Protein AF-A0A258KIP1-F1 (afdb_monomer_lite)

Radius of gyration: 22.76 Å; chains: 1; bounding box: 44×28×76 Å

Sequence (161 aa):
MKTAAYRFFLKLLIACMIALLFKVLFFRLDELFGLDLIIISIVVVFLWEGNKKIDGWLNEKYSWIAYPQKRLMAQSIAFMLFTAITLFLLMYTLHQIRFGDGRLMDRKMREVFVPAQFFALAFIAIYVGYNFFNSWKNSLLEVEKYKTQSAEAQLQNLKNQ

Secondary structure (DSSP, 8-state):
-HHHHHHHHHHHHHHHHHHHHHHHHHS-GGGSSSHHHHHHHHHHHHHHHHHHHHHHHHHHHS-TTT-HHHHHHHHHHHHHHHHHHHHHHHHHHHHHHHH----S--HHHHHHHHHHHHHHHHHHHHHHHHHHHHHHHHHHHHHHHHHHHHHHHHHHHHHH-

pLDDT: mean 88.67, std 5.58, range [54.69, 96.19]

Foldseek 3Di:
DVVVVVVVVVLLVVLLVVLLVLCVVQHDPVPSDDPLSVLSSVLSSVLVVQLVVQLVVLCVVAPCQPHVPVSVVSSLVSSLVVLLVSLLVSLQVVCCVVPVPPDSDDPSSVVSSVVVSVVSSVVVCVVVVVVSVVSVVVVVVVVVVVVVVVVVVVVVVVVVD

Structure (mmCIF, N/CA/C/O backbone):
data_AF-A0A258KIP1-F1
#
_entry.id   AF-A0A258KIP1-F1
#
loop_
_atom_site.group_PDB
_atom_site.id
_atom_site.type_symbol
_atom_site.label_atom_id
_atom_site.label_alt_id
_atom_site.label_comp_id
_atom_site.label_asym_id
_atom_site.label_entity_id
_atom_site.label_seq_id
_atom_site.pdbx_PDB_ins_code
_atom_site.Cartn_x
_atom_site.Cartn_y
_atom_site.Cartn_z
_atom_site.occupancy
_atom_site.B_iso_or_equiv
_atom_site.auth_seq_id
_atom_site.auth_comp_id
_atom_site.auth_asym_id
_atom_site.auth_atom_id
_atom_site.pdbx_PDB_model_num
ATOM 1 N N . MET A 1 1 ? 16.206 -14.392 17.478 1.00 54.69 1 MET A N 1
ATOM 2 C CA . MET A 1 1 ? 16.839 -14.141 16.156 1.00 54.69 1 MET A CA 1
ATOM 3 C C . MET A 1 1 ? 16.248 -14.988 15.025 1.00 54.69 1 MET A C 1
ATOM 5 O O . MET A 1 1 ? 15.834 -14.396 14.036 1.00 54.69 1 MET A O 1
ATOM 9 N N . LYS A 1 2 ? 16.118 -16.322 15.158 1.00 62.47 2 LYS A N 1
ATOM 10 C CA . LYS A 1 2 ? 15.551 -17.204 14.104 1.00 62.47 2 LYS A CA 1
ATOM 11 C C . LYS A 1 2 ? 14.154 -16.783 13.600 1.00 62.47 2 LYS A C 1
ATOM 13 O O . LYS A 1 2 ? 13.890 -16.823 12.406 1.00 62.47 2 LYS A O 1
ATOM 18 N N . THR A 1 3 ? 13.292 -16.284 14.486 1.00 80.81 3 THR A N 1
ATOM 19 C CA . THR A 1 3 ? 11.930 -15.818 14.162 1.00 80.81 3 THR A CA 1
ATOM 20 C C . THR A 1 3 ? 11.881 -14.526 13.345 1.00 80.81 3 THR A C 1
ATOM 22 O O . THR A 1 3 ? 10.981 -14.359 12.528 1.00 80.81 3 THR A O 1
ATOM 25 N N . ALA A 1 4 ? 12.835 -13.610 13.536 1.00 81.88 4 ALA A N 1
ATOM 26 C CA . ALA A 1 4 ? 12.882 -12.357 12.780 1.00 81.88 4 ALA A CA 1
ATOM 27 C C . ALA A 1 4 ? 13.387 -12.598 11.351 1.00 81.88 4 ALA A C 1
ATOM 29 O O . ALA A 1 4 ? 12.765 -12.137 10.396 1.00 81.88 4 ALA A O 1
ATOM 30 N N . ALA A 1 5 ? 14.451 -13.396 11.214 1.00 83.94 5 ALA A N 1
ATOM 31 C CA . ALA A 1 5 ? 14.992 -13.800 9.918 1.00 83.94 5 ALA A CA 1
ATOM 32 C C . ALA A 1 5 ? 13.955 -14.572 9.085 1.00 83.94 5 ALA A C 1
ATOM 34 O O . ALA A 1 5 ? 13.763 -14.269 7.912 1.00 83.94 5 ALA A O 1
ATOM 35 N N . TYR A 1 6 ? 13.215 -15.496 9.710 1.00 88.56 6 TYR A N 1
ATOM 36 C CA . TYR A 1 6 ? 12.133 -16.226 9.048 1.00 88.56 6 TYR A CA 1
ATOM 37 C C . TYR A 1 6 ? 11.035 -15.296 8.512 1.00 88.56 6 TYR A C 1
ATOM 39 O O . TYR A 1 6 ? 10.637 -15.406 7.356 1.00 88.56 6 TYR A O 1
ATOM 47 N N . ARG A 1 7 ? 10.576 -14.331 9.322 1.00 87.00 7 ARG A N 1
ATOM 48 C CA . ARG A 1 7 ? 9.563 -13.351 8.891 1.00 87.00 7 ARG A CA 1
ATOM 49 C C . ARG A 1 7 ? 10.060 -12.479 7.742 1.00 87.00 7 ARG A C 1
ATOM 51 O O . ARG A 1 7 ? 9.281 -12.156 6.852 1.00 87.00 7 ARG A O 1
ATOM 58 N N . PHE A 1 8 ? 11.333 -12.094 7.764 1.00 87.25 8 PHE A N 1
ATOM 59 C CA . PHE A 1 8 ? 11.939 -11.327 6.680 1.00 87.25 8 PHE A CA 1
ATOM 60 C C . PHE A 1 8 ? 12.011 -12.142 5.382 1.00 87.25 8 PHE A C 1
ATOM 62 O O . PHE A 1 8 ? 11.576 -11.665 4.338 1.00 87.25 8 PHE A O 1
ATOM 69 N N . PHE A 1 9 ? 12.463 -13.395 5.456 1.00 89.62 9 PHE A N 1
ATOM 70 C CA . PHE A 1 9 ? 12.506 -14.288 4.300 1.00 89.62 9 PHE A CA 1
ATOM 71 C C . PHE A 1 9 ? 11.110 -14.547 3.718 1.00 89.62 9 PHE A C 1
ATOM 73 O O . PHE A 1 9 ? 10.916 -14.457 2.510 1.00 89.62 9 PHE A O 1
ATOM 80 N N . LEU A 1 10 ? 10.113 -14.784 4.577 1.00 90.25 10 LEU A N 1
ATOM 81 C CA . LEU A 1 10 ? 8.726 -14.965 4.152 1.00 90.25 10 LEU A CA 1
ATOM 82 C C . LEU A 1 10 ? 8.187 -13.725 3.423 1.00 90.25 10 LEU A C 1
ATOM 84 O O . LEU A 1 10 ? 7.535 -13.862 2.393 1.00 90.25 10 LEU A O 1
ATOM 88 N N . LYS A 1 11 ? 8.489 -12.517 3.916 1.00 90.19 11 LYS A N 1
ATOM 89 C CA . LYS A 1 11 ? 8.123 -11.266 3.232 1.00 90.19 11 LYS A CA 1
ATOM 90 C C . LYS A 1 11 ? 8.748 -11.165 1.845 1.00 90.19 11 LYS A C 1
ATOM 92 O O . LYS A 1 11 ? 8.045 -10.811 0.906 1.00 90.19 11 LYS A O 1
ATOM 97 N N . LEU A 1 12 ? 10.036 -11.484 1.713 1.00 91.19 12 LEU A N 1
ATOM 98 C CA . LEU A 1 12 ? 10.714 -11.481 0.414 1.00 91.19 12 LEU A CA 1
ATOM 99 C C . LEU A 1 12 ? 10.090 -12.494 -0.549 1.00 91.19 12 LEU A C 1
ATOM 101 O O . LEU A 1 12 ? 9.869 -12.173 -1.713 1.00 91.19 12 LEU A O 1
ATOM 105 N N . LEU A 1 13 ? 9.754 -13.687 -0.059 1.00 92.69 13 LEU A N 1
ATOM 106 C CA . LEU A 1 13 ? 9.107 -14.720 -0.860 1.00 92.69 13 LEU A CA 1
ATOM 107 C C . LEU A 1 13 ? 7.717 -14.270 -1.330 1.00 92.69 13 LEU A C 1
ATOM 109 O O . LEU A 1 13 ? 7.415 -14.379 -2.515 1.00 92.69 13 LEU A O 1
ATOM 113 N N . ILE A 1 14 ? 6.898 -13.694 -0.443 1.00 91.94 14 ILE A N 1
ATOM 114 C CA . ILE A 1 14 ? 5.585 -13.136 -0.808 1.00 91.94 14 ILE A CA 1
ATOM 115 C C . ILE A 1 14 ? 5.740 -12.000 -1.822 1.00 91.94 14 ILE A C 1
ATOM 117 O O . ILE A 1 14 ? 5.017 -11.970 -2.814 1.00 91.94 14 ILE A O 1
ATOM 121 N N . ALA A 1 15 ? 6.695 -11.091 -1.614 1.00 92.12 15 ALA A N 1
ATOM 122 C CA . ALA A 1 15 ? 6.951 -9.996 -2.544 1.00 92.12 15 ALA A CA 1
ATOM 123 C C . ALA A 1 15 ? 7.358 -10.507 -3.934 1.00 92.12 15 ALA A C 1
ATOM 125 O O . ALA A 1 15 ? 6.856 -10.006 -4.937 1.00 92.12 15 ALA A O 1
ATOM 126 N N . CYS A 1 16 ? 8.192 -11.547 -3.989 1.00 92.31 16 CYS A N 1
ATOM 127 C CA . CYS A 1 16 ? 8.573 -12.212 -5.231 1.00 92.31 16 CYS A CA 1
ATOM 128 C C . CYS A 1 16 ? 7.370 -12.883 -5.916 1.00 92.31 16 CYS A C 1
ATOM 130 O O . CYS A 1 16 ? 7.188 -12.729 -7.120 1.00 92.31 16 CYS A O 1
ATOM 132 N N . MET A 1 17 ? 6.490 -13.556 -5.162 1.00 92.19 17 MET A N 1
ATOM 133 C CA . MET A 1 17 ? 5.262 -14.143 -5.719 1.00 92.19 17 MET A CA 1
ATOM 134 C C . MET A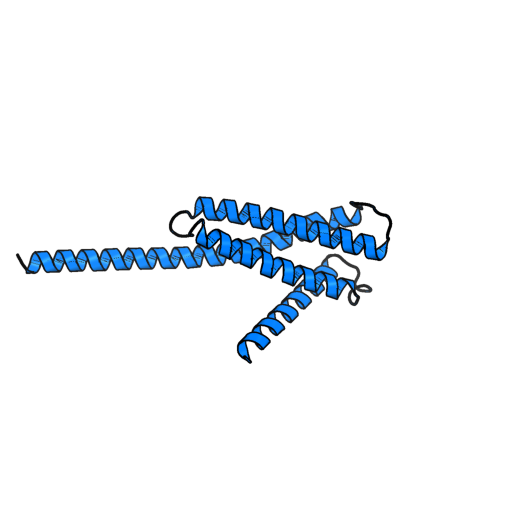 1 17 ? 4.309 -13.081 -6.281 1.00 92.19 17 MET A C 1
ATOM 136 O O . MET A 1 17 ? 3.758 -13.269 -7.362 1.00 92.19 17 MET A O 1
ATOM 140 N N . ILE A 1 18 ? 4.139 -11.951 -5.587 1.00 90.19 18 ILE A N 1
ATOM 141 C CA . ILE A 1 18 ? 3.334 -10.821 -6.077 1.00 90.19 18 ILE A CA 1
ATOM 142 C C . ILE A 1 18 ? 3.963 -10.231 -7.343 1.00 90.19 18 ILE A C 1
ATOM 144 O O . ILE A 1 18 ? 3.249 -9.951 -8.303 1.00 90.19 18 ILE A O 1
ATOM 148 N N . ALA A 1 19 ? 5.288 -10.073 -7.376 1.00 90.75 19 ALA A N 1
ATOM 149 C CA . ALA A 1 19 ? 6.001 -9.580 -8.550 1.00 90.75 19 ALA A CA 1
ATOM 150 C C . ALA A 1 19 ? 5.854 -10.528 -9.751 1.00 90.75 19 ALA A C 1
ATOM 152 O O . ALA A 1 19 ? 5.591 -10.072 -10.863 1.00 90.75 19 ALA A O 1
ATOM 153 N N . LEU A 1 20 ? 5.951 -11.843 -9.530 1.00 91.31 20 LEU A N 1
ATOM 154 C CA . LEU A 1 20 ? 5.697 -12.855 -10.556 1.00 91.31 20 LEU A CA 1
ATOM 155 C C . LEU A 1 20 ? 4.259 -12.778 -11.071 1.00 91.31 20 LEU A C 1
ATOM 157 O O . LEU A 1 20 ? 4.058 -12.714 -12.280 1.00 91.31 20 LEU A O 1
ATOM 161 N N . LEU A 1 21 ? 3.269 -12.721 -10.174 1.00 89.62 21 LEU A N 1
ATOM 162 C CA . LEU A 1 21 ? 1.861 -12.569 -10.548 1.00 89.62 21 LEU A CA 1
ATOM 163 C C . LEU A 1 21 ? 1.646 -11.305 -11.388 1.00 89.62 21 LEU A C 1
ATOM 165 O O . LEU A 1 21 ? 0.999 -11.357 -12.429 1.00 89.62 21 LEU A O 1
ATOM 169 N N . PHE A 1 22 ? 2.231 -10.181 -10.975 1.00 86.50 22 PHE A N 1
ATOM 170 C CA . PHE A 1 22 ? 2.169 -8.929 -11.720 1.00 86.50 22 PHE A CA 1
ATOM 171 C C . PHE A 1 22 ? 2.749 -9.078 -13.134 1.00 86.50 22 PHE A C 1
ATOM 173 O O . PHE A 1 22 ? 2.121 -8.666 -14.108 1.00 86.50 22 PHE A O 1
ATOM 180 N N . LYS A 1 23 ? 3.914 -9.720 -13.279 1.00 87.75 23 LYS A N 1
ATOM 181 C CA . LYS A 1 23 ? 4.509 -9.954 -14.601 1.00 87.75 23 LYS A CA 1
ATOM 182 C C . LYS A 1 23 ? 3.669 -10.896 -15.462 1.00 87.75 23 LYS A C 1
ATOM 184 O O . LYS A 1 23 ? 3.500 -10.614 -16.639 1.00 87.75 23 LYS A O 1
ATOM 189 N N . VAL A 1 24 ? 3.081 -11.944 -14.887 1.00 88.69 24 VAL A N 1
ATOM 190 C CA . VAL A 1 24 ? 2.161 -12.845 -15.604 1.00 88.69 24 VAL A CA 1
ATOM 191 C C . VAL A 1 24 ? 0.923 -12.101 -16.119 1.00 88.69 24 VAL A C 1
ATOM 193 O O . VAL A 1 24 ? 0.448 -12.398 -17.210 1.00 88.69 24 VAL A O 1
ATOM 196 N N . LEU A 1 25 ? 0.405 -11.129 -15.361 1.00 84.62 25 LEU A N 1
ATOM 197 C CA . LEU A 1 25 ? -0.798 -10.379 -15.736 1.00 84.62 25 LEU A CA 1
ATOM 198 C C . LEU A 1 25 ? -0.540 -9.269 -16.768 1.00 84.62 25 LEU A C 1
ATOM 200 O O . LEU A 1 25 ? -1.416 -8.991 -17.584 1.00 84.62 25 LEU A O 1
ATOM 204 N N . PHE A 1 26 ? 0.627 -8.615 -16.727 1.00 81.19 26 PHE A N 1
ATOM 205 C CA . PHE A 1 26 ? 0.880 -7.379 -17.487 1.00 81.19 26 PHE A CA 1
ATOM 206 C C . PHE A 1 26 ? 2.017 -7.464 -18.515 1.00 81.19 26 PHE A C 1
ATOM 208 O O . PHE A 1 26 ? 2.154 -6.571 -19.357 1.00 81.19 26 PHE A O 1
ATOM 215 N N . PHE A 1 27 ? 2.847 -8.506 -18.462 1.00 79.56 27 PHE A N 1
ATOM 216 C CA . PHE A 1 27 ? 4.001 -8.694 -19.340 1.00 79.56 27 PHE A CA 1
ATOM 217 C C . PHE A 1 27 ? 3.879 -9.997 -20.131 1.00 79.56 27 PHE A C 1
ATOM 219 O O . PHE A 1 27 ? 3.035 -10.848 -19.863 1.00 79.56 27 PHE A O 1
ATOM 226 N N . ARG A 1 28 ? 4.715 -10.131 -21.162 1.00 77.88 28 ARG A N 1
ATOM 227 C CA . ARG A 1 28 ? 4.785 -11.361 -21.950 1.00 77.88 28 ARG A CA 1
ATOM 228 C C . ARG A 1 28 ? 5.571 -12.432 -21.179 1.00 77.88 28 ARG A C 1
ATOM 230 O O . ARG A 1 28 ? 6.473 -12.105 -20.408 1.00 77.88 28 ARG A O 1
ATOM 237 N N . LEU A 1 29 ? 5.211 -13.704 -21.375 1.00 75.62 29 LEU A N 1
ATOM 238 C CA . LEU A 1 29 ? 5.749 -14.840 -20.607 1.00 75.62 29 LEU A CA 1
ATOM 239 C C . LEU A 1 29 ? 7.254 -15.086 -20.834 1.00 75.62 29 LEU A C 1
ATOM 241 O O . LEU A 1 29 ? 7.938 -15.621 -19.967 1.00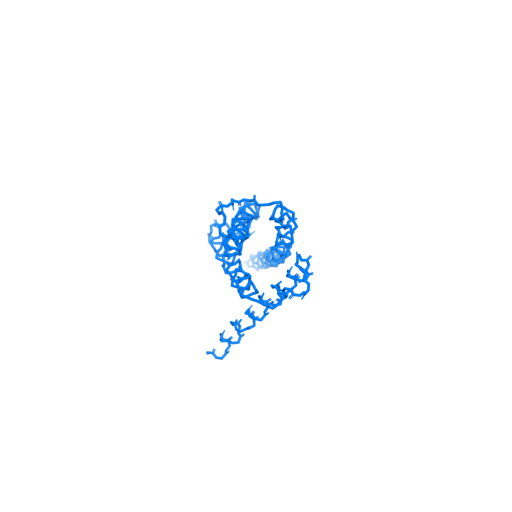 75.62 29 LEU A O 1
ATOM 245 N N . ASP A 1 30 ? 7.777 -14.676 -21.983 1.00 75.31 30 ASP A N 1
ATOM 246 C CA . ASP A 1 30 ? 9.198 -14.716 -22.334 1.00 75.31 30 ASP A CA 1
ATOM 247 C C . ASP A 1 30 ? 10.046 -13.728 -21.516 1.00 75.31 30 ASP A C 1
ATOM 249 O O . ASP A 1 30 ? 11.231 -13.966 -21.299 1.00 75.31 30 ASP A O 1
ATOM 253 N N . GLU A 1 31 ? 9.442 -12.663 -20.982 1.00 76.19 31 GLU A N 1
ATOM 254 C CA . GLU A 1 31 ? 10.126 -11.662 -20.158 1.00 76.19 31 GLU A CA 1
ATOM 255 C C . GLU A 1 31 ? 9.989 -11.927 -18.646 1.00 76.19 31 GLU A C 1
ATOM 257 O O . GLU A 1 31 ? 10.303 -11.045 -17.855 1.00 76.19 31 GLU A O 1
ATOM 262 N N . LEU A 1 32 ? 9.518 -13.098 -18.188 1.00 75.81 32 LEU A N 1
ATOM 263 C CA . LEU A 1 32 ? 9.216 -13.340 -16.760 1.00 75.81 32 LEU A CA 1
ATOM 264 C C . LEU A 1 32 ? 10.434 -13.235 -15.833 1.00 75.81 32 LEU A C 1
ATOM 266 O O . LEU A 1 32 ? 10.329 -12.668 -14.740 1.00 75.81 32 LEU A O 1
ATOM 270 N N . PHE A 1 33 ? 11.591 -13.730 -16.268 1.00 77.94 33 PHE A N 1
ATOM 271 C CA . PHE A 1 33 ? 12.812 -13.766 -15.465 1.00 77.94 33 PHE A CA 1
ATOM 272 C C . PHE A 1 33 ? 13.80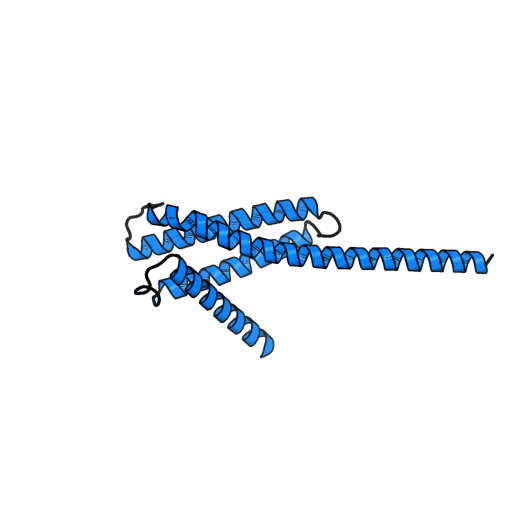4 -12.712 -15.965 1.00 77.94 33 PHE A C 1
ATOM 274 O O . PHE A 1 33 ? 14.303 -12.794 -17.082 1.00 77.94 33 PHE A O 1
ATOM 281 N N . GLY A 1 34 ? 14.078 -11.704 -15.134 1.00 84.12 34 GLY A N 1
ATOM 282 C CA . GLY A 1 34 ? 14.939 -10.575 -15.482 1.00 84.12 34 GLY A CA 1
ATOM 283 C C . GLY A 1 34 ? 15.178 -9.637 -14.298 1.00 84.12 34 GLY A C 1
ATOM 284 O O . GLY A 1 34 ? 14.614 -9.822 -13.216 1.00 84.12 34 GLY A O 1
ATOM 285 N N . LEU A 1 35 ? 16.020 -8.617 -14.497 1.00 85.38 35 LEU A N 1
ATOM 286 C CA . LEU A 1 35 ? 16.318 -7.600 -13.475 1.00 85.38 35 LEU A CA 1
ATOM 287 C C . LEU A 1 35 ? 15.063 -6.847 -13.014 1.00 85.38 35 LEU A C 1
ATOM 289 O O . LEU A 1 35 ? 14.951 -6.454 -11.856 1.00 85.38 35 LEU A O 1
ATOM 293 N N . ASP A 1 36 ? 14.091 -6.696 -13.903 1.00 86.06 36 ASP A N 1
ATOM 294 C CA . ASP A 1 36 ? 12.788 -6.113 -13.618 1.00 86.06 36 ASP A CA 1
ATOM 295 C C . ASP A 1 36 ? 11.995 -6.903 -12.564 1.00 86.06 36 ASP A C 1
ATOM 297 O O . ASP A 1 36 ? 11.335 -6.285 -11.735 1.00 86.06 36 ASP A O 1
ATOM 301 N N . LEU A 1 37 ? 12.113 -8.237 -12.498 1.00 89.94 37 LEU A N 1
ATOM 302 C CA . LEU A 1 37 ? 11.486 -9.034 -11.433 1.00 89.94 37 LEU A CA 1
ATOM 303 C C . LEU A 1 37 ? 12.040 -8.660 -10.051 1.00 89.94 37 LEU A C 1
ATOM 305 O O . LEU A 1 37 ? 11.281 -8.520 -9.088 1.00 89.94 37 LEU A O 1
ATOM 309 N N . ILE A 1 38 ? 13.359 -8.471 -9.958 1.00 90.19 38 ILE A N 1
ATOM 310 C CA . ILE A 1 38 ? 14.034 -8.066 -8.720 1.00 90.19 38 ILE A CA 1
ATOM 311 C C . ILE A 1 38 ? 13.589 -6.652 -8.335 1.00 90.19 38 ILE A C 1
ATOM 313 O O . ILE A 1 38 ? 13.204 -6.422 -7.189 1.00 90.19 38 ILE A O 1
ATOM 317 N N . ILE A 1 39 ? 13.570 -5.724 -9.296 1.00 89.88 39 ILE A N 1
ATOM 318 C CA . ILE A 1 39 ? 13.147 -4.334 -9.076 1.00 89.88 39 ILE A CA 1
ATOM 319 C C . ILE A 1 39 ? 11.689 -4.277 -8.597 1.00 89.88 39 ILE A C 1
ATOM 321 O O . ILE A 1 39 ? 11.401 -3.625 -7.594 1.00 89.88 39 ILE A O 1
ATOM 325 N N . ILE A 1 40 ? 10.774 -4.995 -9.257 1.00 91.19 40 ILE A N 1
ATOM 326 C CA . ILE A 1 40 ? 9.361 -5.054 -8.857 1.00 91.19 40 ILE A CA 1
ATOM 327 C C . ILE A 1 40 ? 9.238 -5.646 -7.448 1.00 91.19 40 ILE A C 1
ATOM 329 O O . ILE A 1 40 ? 8.526 -5.086 -6.619 1.00 91.19 40 ILE A O 1
ATOM 333 N N . SER A 1 41 ? 9.969 -6.720 -7.134 1.00 92.25 41 SER A N 1
ATOM 334 C CA . SER A 1 41 ? 9.957 -7.332 -5.796 1.00 92.25 41 SER A CA 1
ATOM 335 C C . SER A 1 41 ? 10.416 -6.353 -4.710 1.00 92.25 41 SER A C 1
ATOM 337 O O . SER A 1 41 ? 9.779 -6.251 -3.661 1.00 92.25 41 SER A O 1
ATOM 339 N N . ILE A 1 42 ? 11.483 -5.587 -4.966 1.00 91.94 42 ILE A N 1
ATOM 340 C CA . ILE A 1 42 ? 11.964 -4.536 -4.055 1.00 91.94 42 ILE A CA 1
ATOM 341 C C . ILE A 1 42 ? 10.884 -3.470 -3.855 1.00 91.94 42 ILE A C 1
ATOM 343 O O . ILE A 1 42 ? 10.616 -3.075 -2.719 1.00 91.94 42 ILE A O 1
ATOM 347 N N . VAL A 1 43 ? 10.221 -3.034 -4.929 1.00 91.81 43 VAL A N 1
ATOM 348 C CA . VAL A 1 43 ? 9.146 -2.040 -4.828 1.00 91.81 43 VAL A CA 1
ATOM 349 C C . VAL A 1 43 ? 7.926 -2.580 -4.085 1.00 91.81 43 VAL A C 1
ATOM 351 O O . VAL A 1 43 ? 7.331 -1.842 -3.306 1.00 91.81 43 VAL A O 1
ATOM 354 N N . VAL A 1 44 ? 7.578 -3.860 -4.226 1.00 91.81 44 VAL A N 1
ATOM 355 C CA . VAL A 1 44 ? 6.507 -4.483 -3.430 1.00 91.81 44 VAL A CA 1
ATOM 356 C C . VAL A 1 44 ? 6.847 -4.456 -1.936 1.00 91.81 44 VAL A C 1
ATOM 358 O O . VAL A 1 44 ? 5.996 -4.101 -1.119 1.00 91.81 44 VAL A O 1
ATOM 361 N N . VAL A 1 45 ? 8.093 -4.763 -1.561 1.00 92.81 45 VAL A N 1
ATOM 362 C CA . VAL A 1 45 ? 8.548 -4.638 -0.163 1.00 92.81 45 VAL A CA 1
ATOM 363 C C . VAL A 1 45 ? 8.485 -3.183 0.303 1.00 92.81 45 VAL A C 1
ATOM 365 O O . VAL A 1 45 ? 8.018 -2.913 1.408 1.00 92.81 45 VAL A O 1
ATOM 368 N N . PHE A 1 46 ? 8.907 -2.239 -0.539 1.00 94.00 46 PHE A N 1
ATOM 369 C CA . PHE A 1 46 ? 8.854 -0.812 -0.230 1.00 94.00 46 PHE A CA 1
ATOM 370 C C . PHE A 1 46 ? 7.416 -0.318 -0.019 1.00 94.00 46 PHE A C 1
ATOM 372 O O . PHE A 1 46 ? 7.140 0.371 0.963 1.00 94.00 46 PHE A O 1
ATOM 379 N N . LEU A 1 47 ? 6.481 -0.729 -0.883 1.00 92.12 47 LEU A N 1
ATOM 380 C CA . LEU A 1 47 ? 5.051 -0.461 -0.732 1.00 92.12 47 LEU A CA 1
ATOM 381 C C . LEU A 1 47 ? 4.515 -1.030 0.581 1.00 92.12 47 LEU A C 1
ATOM 383 O O . LEU A 1 47 ? 3.763 -0.355 1.283 1.00 92.12 47 LEU A O 1
ATOM 387 N N . TRP A 1 48 ? 4.909 -2.253 0.935 1.00 91.50 48 TRP A N 1
ATOM 388 C CA . TRP A 1 48 ? 4.498 -2.872 2.191 1.00 91.50 48 TRP A CA 1
ATOM 389 C C . TRP A 1 48 ? 4.989 -2.061 3.393 1.00 91.50 48 TRP A C 1
ATOM 391 O O . TRP A 1 48 ? 4.183 -1.636 4.224 1.00 91.50 48 TRP A O 1
ATOM 401 N N . GLU A 1 49 ? 6.297 -1.830 3.506 1.00 93.31 49 GLU A N 1
ATOM 402 C CA . GLU A 1 49 ? 6.874 -1.132 4.660 1.00 93.31 49 GLU A CA 1
ATOM 403 C C . GLU A 1 49 ? 6.398 0.324 4.742 1.00 93.31 49 GLU A C 1
ATOM 405 O O . GLU A 1 49 ? 6.100 0.815 5.832 1.00 93.31 49 GLU A O 1
ATOM 410 N N . GLY A 1 50 ? 6.243 0.998 3.600 1.00 93.88 50 GLY A N 1
ATOM 411 C CA . GLY A 1 50 ? 5.700 2.350 3.537 1.00 93.88 50 GLY A CA 1
ATOM 412 C C . GLY A 1 50 ? 4.252 2.423 4.019 1.00 93.88 50 GLY A C 1
ATOM 413 O O . GLY A 1 50 ? 3.948 3.223 4.905 1.00 93.88 50 GLY A O 1
ATOM 414 N N . ASN A 1 51 ? 3.376 1.533 3.540 1.00 92.81 51 ASN A N 1
ATOM 415 C CA . ASN A 1 51 ? 1.991 1.467 4.018 1.00 92.81 51 ASN A CA 1
ATOM 416 C C . ASN A 1 51 ? 1.918 1.107 5.509 1.00 92.81 51 ASN A C 1
ATOM 418 O O . ASN A 1 51 ? 1.129 1.691 6.248 1.00 92.81 51 ASN A O 1
ATOM 422 N N . LYS A 1 52 ? 2.786 0.213 5.995 1.00 91.62 52 LYS A N 1
ATOM 423 C CA . LYS A 1 52 ? 2.876 -0.105 7.427 1.00 91.62 52 LYS A CA 1
ATOM 424 C C . LYS A 1 52 ? 3.308 1.108 8.260 1.00 91.62 52 LYS A C 1
ATOM 426 O O . LYS A 1 52 ? 2.769 1.331 9.341 1.00 91.62 52 LYS A O 1
ATOM 431 N N . LYS A 1 53 ? 4.266 1.900 7.772 1.00 94.56 53 LYS A N 1
ATOM 432 C CA . LYS A 1 53 ? 4.725 3.123 8.446 1.00 94.56 53 LYS A CA 1
ATOM 433 C C . LYS A 1 53 ? 3.633 4.193 8.480 1.00 94.56 53 LYS A C 1
ATOM 435 O O . LYS A 1 53 ? 3.443 4.818 9.519 1.00 94.56 53 LYS A O 1
ATOM 440 N N . ILE A 1 54 ? 2.895 4.368 7.382 1.00 94.12 54 ILE A N 1
ATOM 441 C CA . ILE A 1 54 ? 1.731 5.264 7.318 1.00 94.12 54 ILE A CA 1
ATOM 442 C C . ILE A 1 54 ? 0.656 4.817 8.317 1.00 94.12 54 ILE A C 1
ATOM 444 O O . ILE A 1 54 ? 0.130 5.646 9.055 1.00 94.12 54 ILE A O 1
ATOM 448 N N . ASP A 1 55 ? 0.357 3.517 8.385 1.00 91.62 55 ASP A N 1
ATOM 449 C CA . ASP A 1 55 ? -0.622 2.960 9.324 1.00 91.62 55 ASP A CA 1
ATOM 450 C C . ASP A 1 55 ? -0.218 3.184 10.792 1.00 91.62 55 ASP A C 1
ATOM 452 O O . ASP A 1 55 ? -1.043 3.601 11.609 1.00 91.62 55 ASP A O 1
ATOM 456 N N . GLY A 1 56 ? 1.063 2.977 11.118 1.00 91.75 56 GLY A N 1
ATOM 457 C CA . GLY A 1 56 ? 1.615 3.261 12.444 1.00 91.75 56 GLY A CA 1
ATOM 458 C C . GLY A 1 56 ? 1.523 4.743 12.814 1.00 91.75 56 GLY A C 1
ATOM 459 O O . GLY A 1 56 ? 0.972 5.080 13.858 1.00 91.75 56 GLY A O 1
ATOM 460 N N . TRP A 1 57 ? 1.970 5.633 11.923 1.00 94.31 57 TRP A N 1
ATOM 461 C CA . TRP A 1 57 ? 1.899 7.084 12.133 1.00 94.31 57 TRP A CA 1
ATOM 462 C C . TRP A 1 57 ? 0.459 7.577 12.321 1.00 94.31 57 TRP A C 1
ATOM 464 O O . TRP A 1 57 ? 0.168 8.387 13.204 1.00 94.31 57 TRP A O 1
ATOM 474 N N . LEU A 1 58 ? -0.476 7.061 11.521 1.00 92.06 58 LEU A N 1
ATOM 475 C CA . LEU A 1 58 ? -1.882 7.391 11.691 1.00 92.06 58 LEU A CA 1
ATOM 476 C C . LEU A 1 58 ? -2.441 6.831 13.002 1.00 92.06 58 LEU A C 1
ATOM 478 O O . LEU A 1 58 ? -3.369 7.436 13.523 1.00 92.06 58 LEU A O 1
ATOM 482 N N . ASN A 1 59 ? -1.941 5.705 13.537 1.00 89.12 59 ASN A N 1
ATOM 483 C CA . ASN A 1 59 ? -2.468 5.117 14.784 1.00 89.12 59 ASN A CA 1
ATOM 484 C C . ASN A 1 59 ? -2.182 6.012 15.980 1.00 89.12 59 ASN A C 1
ATOM 486 O O . ASN A 1 59 ? -3.034 6.139 16.856 1.00 89.12 59 ASN A O 1
ATOM 490 N N . GLU A 1 60 ? -1.031 6.673 15.972 1.00 89.31 60 GLU A N 1
ATOM 491 C CA . GLU A 1 60 ? -0.665 7.658 16.986 1.00 89.31 60 GLU A CA 1
ATOM 492 C C . GLU A 1 60 ? -1.527 8.926 16.881 1.00 89.31 60 GLU A C 1
ATOM 494 O O . GLU A 1 60 ? -1.913 9.499 17.897 1.00 89.31 60 GLU A O 1
ATOM 499 N N . LYS A 1 61 ? -1.877 9.356 15.659 1.00 91.56 61 LYS A N 1
ATOM 500 C CA . LYS A 1 61 ? -2.609 10.613 15.422 1.00 91.56 61 LYS A CA 1
ATOM 501 C C . LYS A 1 61 ? -4.137 10.476 15.454 1.00 91.56 61 LYS A C 1
ATOM 503 O O . LYS A 1 61 ? -4.835 11.364 15.937 1.00 91.56 61 LYS A O 1
ATOM 508 N N . TYR A 1 62 ? -4.660 9.382 14.913 1.00 89.56 62 TYR A N 1
ATOM 509 C CA . TYR A 1 62 ? -6.081 9.076 14.763 1.00 89.56 62 TYR A CA 1
ATOM 510 C C . TYR A 1 62 ? -6.328 7.602 15.109 1.00 89.56 62 TYR A C 1
ATOM 512 O O . TYR A 1 62 ? -6.261 6.715 14.249 1.00 89.56 62 TYR A O 1
ATOM 520 N N . SER A 1 63 ? -6.640 7.350 16.382 1.00 85.69 63 SER A N 1
ATOM 521 C CA . SER A 1 63 ? -7.061 6.027 16.852 1.00 85.69 63 SER A CA 1
ATOM 522 C C . SER A 1 63 ? -8.346 5.578 16.153 1.00 85.69 63 SER A C 1
ATOM 524 O O . SER A 1 63 ? -9.276 6.369 15.965 1.00 85.69 63 SER A O 1
ATOM 526 N N . TRP A 1 64 ? -8.412 4.286 15.830 1.00 84.12 64 TRP A N 1
ATOM 527 C CA . TRP A 1 64 ? -9.600 3.637 15.275 1.00 84.12 64 TRP A CA 1
ATOM 528 C C . TRP A 1 64 ? -10.834 3.751 16.176 1.00 84.12 64 TRP A C 1
ATOM 530 O O . TRP A 1 64 ? -11.946 3.751 15.662 1.00 84.12 64 TRP A O 1
ATOM 540 N N . ILE A 1 65 ? -10.647 3.879 17.493 1.00 82.44 65 ILE A N 1
ATOM 541 C CA . ILE A 1 65 ? -11.747 3.948 18.466 1.00 82.44 65 ILE A CA 1
ATOM 542 C C . ILE A 1 65 ? -12.287 5.376 18.564 1.00 82.44 65 ILE A C 1
ATOM 544 O O . ILE A 1 65 ? -13.487 5.607 18.462 1.00 82.44 65 ILE A O 1
ATOM 548 N N . ALA A 1 66 ? -11.388 6.348 18.732 1.00 85.75 66 ALA A N 1
ATOM 549 C CA . ALA A 1 66 ? -11.772 7.737 18.966 1.00 85.75 66 ALA A CA 1
ATOM 550 C C . ALA A 1 66 ? -12.198 8.4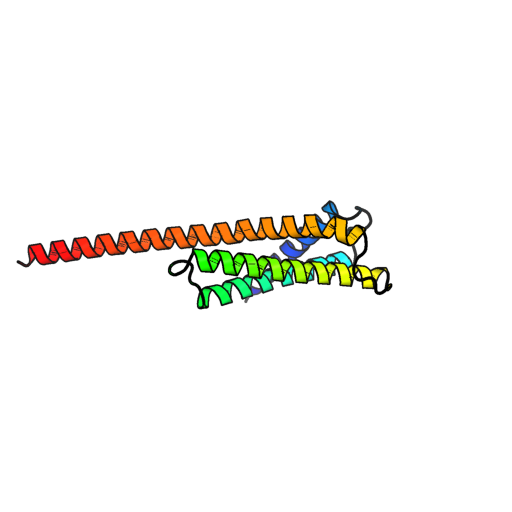65 17.680 1.00 85.75 66 ALA A C 1
ATOM 552 O O . ALA A 1 66 ? -13.101 9.297 17.709 1.00 85.75 66 ALA A O 1
ATOM 553 N N . TYR A 1 67 ? -11.551 8.170 16.546 1.00 88.38 67 TYR A N 1
ATOM 554 C CA . TYR A 1 67 ? -11.742 8.912 15.296 1.00 88.38 67 TYR A CA 1
ATOM 555 C C . TYR A 1 67 ? -11.835 8.002 14.054 1.00 88.38 67 TYR A C 1
ATOM 557 O O . TYR A 1 67 ? -11.124 8.250 13.076 1.00 88.38 67 TYR A O 1
ATOM 565 N N . PRO A 1 68 ? -12.720 6.983 14.027 1.00 86.00 68 PRO A N 1
ATOM 566 C CA . PRO A 1 68 ? -12.763 5.969 12.964 1.00 86.00 68 PRO A CA 1
ATOM 567 C C . PRO A 1 68 ? -12.939 6.553 11.556 1.00 86.00 68 PRO A C 1
ATOM 569 O O . PRO A 1 68 ? -12.237 6.158 10.629 1.00 86.00 68 PRO A O 1
ATOM 572 N N . GLN A 1 69 ? -13.833 7.533 11.385 1.00 87.38 69 GLN A N 1
ATOM 573 C CA . GLN A 1 69 ? -14.093 8.151 10.078 1.00 87.38 69 GLN A CA 1
ATOM 574 C C . GLN A 1 69 ? -12.894 8.965 9.575 1.00 87.38 69 GLN A C 1
ATOM 576 O O . GLN A 1 69 ? -12.433 8.765 8.451 1.00 87.38 69 GLN A O 1
ATOM 581 N N . LYS A 1 70 ? -12.348 9.852 10.424 1.00 89.88 70 LYS A N 1
ATOM 582 C CA . LYS A 1 70 ? -11.161 10.657 10.086 1.00 89.88 70 LYS A CA 1
ATOM 583 C C . LYS A 1 70 ? -9.964 9.758 9.795 1.00 89.88 70 LYS A C 1
ATOM 585 O O . LYS A 1 70 ? -9.220 10.022 8.854 1.00 89.88 70 LYS A O 1
ATOM 590 N N . ARG A 1 71 ? -9.816 8.679 10.569 1.00 89.94 71 ARG A N 1
ATOM 591 C CA . ARG A 1 71 ? -8.794 7.662 10.352 1.00 89.94 71 ARG A CA 1
ATOM 592 C C . ARG A 1 71 ? -8.945 7.011 8.979 1.00 89.94 71 ARG A C 1
ATOM 594 O O . ARG A 1 71 ? -7.991 7.019 8.207 1.00 89.94 71 ARG A O 1
ATOM 601 N N . LEU A 1 72 ? -10.133 6.510 8.647 1.00 89.44 72 LEU A N 1
ATOM 602 C CA . LEU A 1 72 ? -10.375 5.832 7.376 1.00 89.44 72 LEU A CA 1
ATOM 603 C C . LEU A 1 72 ? -10.116 6.748 6.170 1.00 89.44 72 LEU A C 1
ATOM 605 O O . LEU A 1 72 ? -9.447 6.331 5.224 1.00 89.44 72 LEU A O 1
ATOM 609 N N . MET A 1 73 ? -10.580 8.001 6.212 1.00 91.38 73 MET A N 1
ATOM 610 C CA . MET A 1 73 ? -10.333 8.972 5.138 1.00 91.38 73 MET A CA 1
ATOM 611 C C . MET A 1 73 ? -8.842 9.300 5.001 1.00 91.38 73 MET A C 1
ATOM 613 O O . MET A 1 73 ? -8.296 9.214 3.902 1.00 91.38 73 MET A O 1
ATOM 617 N N . ALA A 1 74 ? -8.164 9.622 6.109 1.00 93.31 74 ALA A N 1
ATOM 618 C CA . ALA A 1 74 ? -6.739 9.951 6.090 1.00 93.31 74 ALA A CA 1
ATOM 619 C C . ALA A 1 74 ? -5.888 8.774 5.590 1.00 93.31 74 ALA A C 1
ATOM 621 O O . ALA A 1 74 ? -4.982 8.970 4.782 1.00 93.31 74 ALA A O 1
ATOM 622 N N . GLN A 1 75 ? -6.211 7.552 6.021 1.00 92.56 75 GLN A N 1
ATOM 623 C CA . GLN A 1 75 ? -5.523 6.340 5.585 1.00 92.56 75 GLN A CA 1
ATOM 624 C C . GLN A 1 75 ? -5.749 6.053 4.105 1.00 92.56 75 GLN A C 1
ATOM 626 O O . GLN A 1 75 ? -4.787 5.765 3.400 1.00 92.56 75 GLN A O 1
ATOM 631 N N . SER A 1 76 ? -6.984 6.189 3.620 1.00 91.31 76 SER A N 1
ATOM 632 C CA . SER A 1 76 ? -7.311 5.967 2.207 1.00 91.31 76 SER A CA 1
ATOM 633 C C . SER A 1 76 ? -6.557 6.941 1.300 1.00 91.31 76 SER A C 1
ATOM 635 O O . SER A 1 76 ? -5.942 6.518 0.326 1.00 91.31 76 SER A O 1
ATOM 637 N N . ILE A 1 77 ? -6.536 8.233 1.652 1.00 93.88 77 ILE A N 1
ATOM 638 C CA . ILE A 1 77 ? -5.811 9.263 0.892 1.00 93.88 77 ILE A CA 1
ATOM 639 C C . ILE A 1 77 ? -4.302 8.999 0.929 1.00 93.88 77 ILE A C 1
ATOM 641 O O . ILE A 1 77 ? -3.653 9.002 -0.116 1.00 93.88 77 ILE A O 1
ATOM 645 N N . ALA A 1 78 ? -3.739 8.737 2.112 1.00 94.88 78 ALA A N 1
ATOM 646 C CA . ALA A 1 78 ? -2.307 8.501 2.258 1.00 94.88 78 ALA A CA 1
ATOM 647 C C . ALA A 1 78 ? -1.853 7.255 1.484 1.00 94.88 78 ALA A C 1
ATOM 649 O O . ALA A 1 78 ? -0.868 7.319 0.752 1.00 94.88 78 ALA A O 1
ATOM 650 N N . PHE A 1 79 ? -2.593 6.149 1.589 1.00 93.81 79 PHE A N 1
ATOM 651 C CA . PHE A 1 79 ? -2.316 4.918 0.851 1.00 93.81 79 PHE A CA 1
ATOM 652 C C . PHE A 1 79 ? -2.468 5.107 -0.659 1.00 93.81 79 PHE A C 1
ATOM 654 O O . PHE A 1 79 ? -1.616 4.640 -1.415 1.00 93.81 79 PHE A O 1
ATOM 661 N N . MET A 1 80 ? -3.500 5.830 -1.107 1.00 93.69 80 MET A N 1
ATOM 662 C CA . MET A 1 80 ? -3.710 6.126 -2.523 1.00 93.69 80 MET A CA 1
ATOM 663 C C . MET A 1 80 ? -2.555 6.929 -3.114 1.00 93.69 80 MET A C 1
ATOM 665 O O . MET A 1 80 ? -1.990 6.511 -4.124 1.00 93.69 80 MET A O 1
ATOM 669 N N . LEU A 1 81 ? -2.182 8.041 -2.475 1.00 96.19 81 LEU A N 1
ATOM 670 C CA . LEU A 1 81 ? -1.095 8.902 -2.937 1.00 96.19 81 LEU A CA 1
ATOM 671 C C . LEU A 1 81 ? 0.248 8.176 -2.895 1.00 96.19 81 LEU A C 1
ATOM 673 O O . LEU A 1 81 ? 0.976 8.176 -3.885 1.00 96.19 81 LEU A O 1
ATOM 677 N N . PHE A 1 82 ? 0.560 7.514 -1.780 1.00 96.06 82 PHE A N 1
ATOM 678 C CA . PHE A 1 82 ? 1.815 6.786 -1.627 1.00 96.06 82 PHE A CA 1
ATOM 679 C C . PHE A 1 82 ? 1.962 5.675 -2.671 1.00 96.06 82 PHE A C 1
ATOM 681 O O . PHE A 1 82 ? 3.007 5.567 -3.316 1.00 96.06 82 PHE A O 1
ATOM 688 N N . THR A 1 83 ? 0.904 4.889 -2.888 1.00 94.25 83 THR A N 1
ATOM 689 C CA . THR A 1 83 ? 0.917 3.799 -3.871 1.00 94.25 83 THR A CA 1
ATOM 690 C C . THR A 1 83 ? 1.001 4.341 -5.295 1.00 94.25 83 THR A C 1
ATOM 692 O O . THR A 1 83 ? 1.834 3.868 -6.063 1.00 94.25 83 THR A O 1
ATOM 695 N N . ALA A 1 84 ? 0.231 5.385 -5.629 1.00 94.69 84 ALA A N 1
ATOM 696 C CA . ALA A 1 84 ? 0.254 5.996 -6.958 1.00 94.69 84 ALA A CA 1
ATOM 697 C C . ALA A 1 84 ?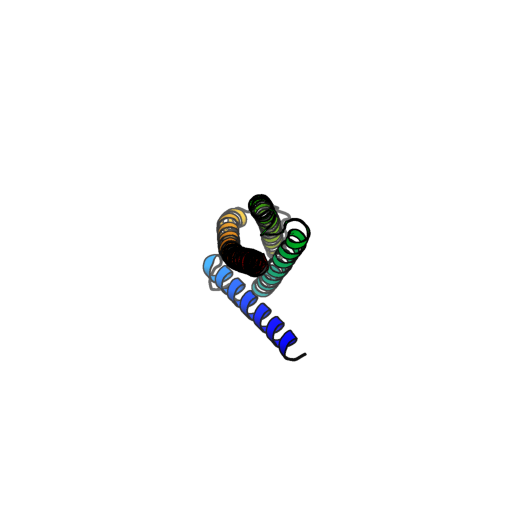 1.640 6.555 -7.308 1.00 94.69 84 ALA A C 1
ATOM 699 O O . ALA A 1 84 ? 2.162 6.274 -8.385 1.00 94.69 84 ALA A O 1
ATOM 700 N N . ILE A 1 85 ? 2.256 7.303 -6.385 1.00 95.75 85 ILE A N 1
ATOM 701 C CA . ILE A 1 85 ? 3.599 7.871 -6.568 1.00 95.75 85 ILE A CA 1
ATOM 702 C C . ILE A 1 85 ? 4.627 6.749 -6.721 1.00 95.75 85 ILE A C 1
ATOM 704 O O . ILE A 1 85 ? 5.438 6.775 -7.642 1.00 95.75 85 ILE A O 1
ATOM 708 N N . THR A 1 86 ? 4.576 5.739 -5.854 1.00 94.56 86 THR A N 1
ATOM 709 C CA . THR A 1 86 ? 5.539 4.632 -5.878 1.00 94.56 86 THR A CA 1
ATOM 710 C C . THR A 1 86 ? 5.430 3.808 -7.163 1.00 94.56 86 THR A C 1
ATOM 712 O O . THR A 1 86 ? 6.451 3.503 -7.777 1.00 94.56 86 THR A O 1
ATOM 715 N N . LEU A 1 87 ? 4.212 3.480 -7.609 1.00 92.31 87 LEU A N 1
ATOM 716 C CA . LEU A 1 87 ? 4.001 2.767 -8.870 1.00 92.31 87 LEU A CA 1
ATOM 717 C C . LEU A 1 87 ? 4.422 3.610 -10.074 1.00 92.31 87 LEU A C 1
ATOM 719 O O . LEU A 1 87 ? 5.066 3.085 -10.979 1.00 92.31 87 LEU A O 1
ATOM 723 N N . PHE A 1 88 ? 4.123 4.911 -10.074 1.00 93.12 88 PHE A N 1
ATOM 724 C CA . PHE A 1 88 ? 4.568 5.809 -11.138 1.00 93.12 88 PHE A CA 1
ATOM 725 C C . PHE A 1 88 ? 6.099 5.831 -11.239 1.00 93.12 88 PHE A C 1
ATOM 727 O O . PHE A 1 88 ? 6.646 5.627 -12.322 1.00 93.12 88 PHE A O 1
ATOM 734 N N . LEU A 1 89 ? 6.796 5.991 -10.107 1.00 92.88 89 LEU A N 1
ATOM 735 C CA . LEU A 1 89 ? 8.259 5.974 -10.049 1.00 92.88 89 LEU A CA 1
ATOM 736 C C . LEU A 1 89 ? 8.845 4.628 -10.489 1.00 92.88 89 LEU A C 1
ATOM 738 O O . LEU A 1 89 ? 9.839 4.616 -11.215 1.00 92.88 89 LEU A O 1
ATOM 742 N N . LEU A 1 90 ? 8.232 3.503 -10.104 1.00 91.19 90 LEU A N 1
ATOM 743 C CA . LEU A 1 90 ? 8.637 2.174 -10.567 1.00 91.19 90 LEU A CA 1
ATOM 744 C C . LEU A 1 90 ? 8.544 2.073 -12.091 1.00 91.19 90 LEU A C 1
ATOM 746 O O . LEU A 1 90 ? 9.518 1.698 -12.740 1.00 91.19 90 LEU A O 1
ATOM 750 N N . MET A 1 91 ? 7.387 2.409 -12.663 1.00 89.88 91 MET A N 1
ATOM 751 C CA . MET A 1 91 ? 7.164 2.298 -14.106 1.00 89.88 91 MET A CA 1
ATOM 752 C C . MET A 1 91 ? 8.086 3.233 -14.885 1.00 89.88 91 MET A C 1
ATOM 754 O O . MET A 1 91 ? 8.668 2.813 -15.882 1.00 89.88 91 MET A O 1
ATOM 758 N N . TYR A 1 92 ? 8.266 4.465 -14.404 1.00 91.31 92 TYR A N 1
ATOM 759 C CA . TYR A 1 92 ? 9.210 5.417 -14.979 1.00 91.31 92 TYR A CA 1
ATOM 760 C C . TYR A 1 92 ? 10.642 4.871 -14.947 1.00 91.31 92 TYR A C 1
ATOM 762 O O . TYR A 1 92 ? 11.320 4.857 -15.970 1.00 91.31 92 TYR A O 1
ATOM 770 N N . THR A 1 93 ? 11.087 4.346 -13.804 1.00 89.25 93 THR A N 1
ATOM 771 C CA . THR A 1 93 ? 12.440 3.788 -13.654 1.00 89.25 93 THR A CA 1
ATOM 772 C C . THR A 1 93 ? 12.660 2.596 -14.583 1.00 89.25 93 THR A C 1
ATOM 774 O O . THR A 1 93 ? 13.673 2.538 -15.275 1.00 89.25 93 THR A O 1
ATOM 777 N N . LEU A 1 94 ? 11.704 1.664 -14.656 1.00 87.75 94 LEU A N 1
ATOM 778 C CA . LEU A 1 94 ? 11.784 0.518 -15.567 1.00 87.75 94 LEU A CA 1
ATOM 779 C C . LEU A 1 94 ? 11.819 0.952 -17.039 1.00 87.75 94 LEU A C 1
ATOM 781 O O . LEU A 1 94 ? 12.584 0.388 -17.821 1.00 87.75 94 LEU A O 1
ATOM 785 N N . HIS A 1 95 ? 11.025 1.960 -17.412 1.00 88.94 95 HIS A N 1
ATOM 786 C CA . HIS A 1 95 ? 11.030 2.519 -18.764 1.00 88.94 95 HIS A CA 1
ATOM 787 C C . HIS A 1 95 ? 12.386 3.146 -19.102 1.00 88.94 95 HIS A C 1
ATOM 789 O O . HIS A 1 95 ? 12.962 2.831 -20.140 1.00 88.94 95 HIS A O 1
ATOM 795 N N . GLN A 1 96 ? 12.947 3.958 -18.203 1.00 89.31 96 GLN A N 1
ATOM 796 C CA . GLN A 1 96 ? 14.244 4.603 -18.426 1.00 89.31 96 GLN A CA 1
ATOM 797 C C . GLN A 1 96 ? 15.412 3.610 -18.460 1.00 89.31 96 GLN A C 1
ATOM 799 O O . GLN A 1 96 ? 16.316 3.781 -19.270 1.00 89.31 96 GLN A O 1
ATOM 804 N N . ILE A 1 97 ? 15.374 2.532 -17.670 1.00 87.44 97 ILE A N 1
ATOM 805 C CA . ILE A 1 97 ? 16.378 1.457 -17.751 1.00 87.44 97 ILE A CA 1
ATOM 806 C C . ILE A 1 97 ? 16.320 0.742 -19.109 1.00 87.44 97 ILE A C 1
ATOM 808 O O . ILE A 1 97 ? 17.359 0.351 -19.636 1.00 87.44 97 ILE A O 1
ATOM 812 N N . ARG A 1 98 ? 15.121 0.550 -19.679 1.00 84.69 98 ARG A N 1
ATOM 813 C CA . ARG A 1 98 ? 14.943 -0.190 -20.939 1.00 84.69 98 ARG A CA 1
ATOM 814 C C . ARG A 1 98 ? 15.181 0.671 -22.185 1.00 84.69 98 ARG A C 1
ATOM 816 O O . ARG A 1 98 ? 15.737 0.162 -23.152 1.00 84.69 98 ARG A O 1
ATOM 823 N N . PHE A 1 99 ? 14.744 1.931 -22.180 1.00 87.19 99 PHE A N 1
ATOM 824 C CA . PHE A 1 99 ? 14.728 2.788 -23.374 1.00 87.19 99 PHE A CA 1
ATOM 825 C C . PHE A 1 99 ? 15.599 4.046 -23.268 1.00 87.19 99 PHE A C 1
ATOM 827 O O . PHE A 1 99 ? 16.050 4.537 -24.297 1.00 87.19 99 PHE A O 1
ATOM 834 N N . GLY A 1 100 ? 15.836 4.574 -22.061 1.00 87.50 100 GLY A N 1
ATOM 835 C CA . GLY A 1 100 ? 16.694 5.748 -21.833 1.00 87.50 100 GLY A CA 1
ATOM 836 C C . GLY A 1 100 ? 16.274 7.025 -22.572 1.00 87.50 100 GLY A C 1
ATOM 837 O O . GLY A 1 100 ? 17.108 7.886 -22.834 1.00 87.50 100 GLY A O 1
ATOM 838 N N . ASP A 1 101 ? 15.001 7.144 -22.950 1.00 89.38 101 ASP A N 1
ATOM 839 C CA . ASP A 1 101 ? 14.494 8.191 -23.845 1.00 89.38 101 ASP A CA 1
ATOM 840 C C . ASP A 1 101 ? 14.023 9.467 -23.122 1.00 89.38 101 ASP A C 1
ATOM 842 O O . ASP A 1 101 ? 13.562 10.411 -23.765 1.00 89.38 101 ASP A O 1
ATOM 846 N N . GLY A 1 102 ? 14.082 9.496 -21.786 1.00 85.62 102 GLY A N 1
ATOM 847 C CA . GLY A 1 102 ? 13.620 10.612 -20.958 1.00 85.62 102 GLY A CA 1
ATOM 848 C C . GLY A 1 102 ? 12.104 10.846 -20.977 1.00 85.62 102 GLY A C 1
ATOM 849 O O . GLY A 1 102 ? 11.627 11.822 -20.395 1.00 85.62 102 GLY A O 1
ATOM 850 N N . ARG A 1 103 ? 11.310 9.982 -21.626 1.00 87.56 103 ARG A N 1
ATOM 851 C CA . ARG A 1 103 ? 9.853 10.133 -21.675 1.00 87.56 103 ARG A CA 1
ATOM 852 C C . ARG A 1 103 ? 9.236 9.842 -20.309 1.00 87.56 103 ARG A C 1
ATOM 854 O O . ARG A 1 103 ? 9.458 8.792 -19.710 1.00 87.56 103 ARG A O 1
ATOM 861 N N . LEU A 1 104 ? 8.408 10.774 -19.837 1.00 83.94 104 LEU A N 1
ATOM 862 C CA . LEU A 1 104 ? 7.721 10.657 -18.547 1.00 83.94 104 LEU A CA 1
ATOM 863 C C . LEU A 1 104 ? 6.602 9.608 -18.559 1.00 83.94 104 LEU A C 1
ATOM 865 O O . LEU A 1 104 ? 6.316 9.002 -17.530 1.00 83.94 104 LEU A O 1
ATOM 869 N N . MET A 1 105 ? 5.936 9.421 -19.701 1.00 84.19 105 MET A N 1
ATOM 870 C CA . MET A 1 105 ? 4.812 8.497 -19.827 1.00 84.19 105 MET A CA 1
ATOM 871 C C . MET A 1 105 ? 4.684 7.994 -21.264 1.00 84.19 105 MET A C 1
ATOM 873 O O . MET A 1 105 ? 4.478 8.789 -22.180 1.00 84.19 105 MET A O 1
ATOM 877 N N . ASP A 1 106 ? 4.724 6.676 -21.441 1.00 86.94 106 ASP A N 1
ATOM 878 C CA . ASP A 1 106 ? 4.401 6.012 -22.706 1.00 86.94 106 ASP A CA 1
ATOM 879 C C . ASP A 1 106 ? 2.984 5.401 -22.675 1.00 86.94 106 ASP A C 1
ATOM 881 O O . ASP A 1 106 ? 2.372 5.225 -21.615 1.00 86.94 106 ASP A O 1
ATOM 885 N N . ARG A 1 107 ? 2.438 5.058 -23.844 1.00 86.00 107 ARG A N 1
ATOM 886 C CA . ARG A 1 107 ? 1.123 4.427 -24.001 1.00 86.00 107 ARG A CA 1
ATOM 887 C C . ARG A 1 107 ? 0.996 3.168 -23.143 1.00 86.00 107 ARG A C 1
ATOM 889 O O . ARG A 1 107 ? 0.030 3.043 -22.395 1.00 86.00 107 ARG A O 1
ATOM 896 N N . LYS A 1 108 ? 1.999 2.286 -23.183 1.00 83.12 108 LYS A N 1
ATOM 897 C CA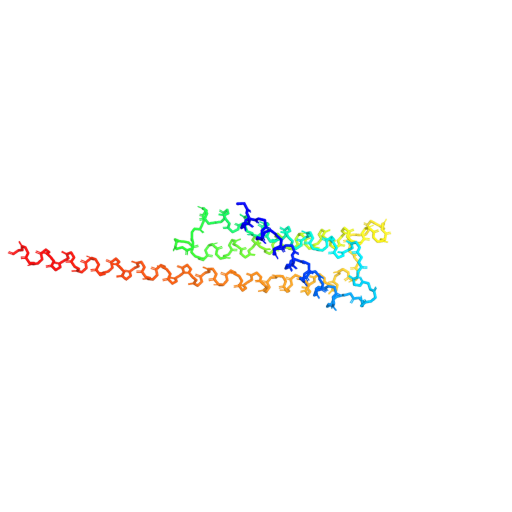 . LYS A 1 108 ? 1.999 1.041 -22.398 1.00 83.12 108 LYS A CA 1
ATOM 898 C C . LYS A 1 108 ? 2.012 1.308 -20.890 1.00 83.12 108 LYS A C 1
ATOM 900 O O . LYS A 1 108 ? 1.338 0.607 -20.141 1.00 83.12 108 LYS A O 1
ATOM 905 N N . MET A 1 109 ? 2.721 2.348 -20.437 1.00 88.00 109 MET A N 1
ATOM 906 C CA . MET A 1 109 ? 2.702 2.746 -19.024 1.00 88.00 109 MET A CA 1
ATOM 907 C C . MET A 1 109 ? 1.295 3.160 -18.595 1.00 88.00 109 MET A C 1
ATOM 909 O O . MET A 1 109 ? 0.825 2.726 -17.551 1.00 88.00 109 MET A O 1
ATOM 913 N N . ARG A 1 110 ? 0.586 3.935 -19.421 1.00 87.38 110 ARG A N 1
ATOM 914 C CA . ARG A 1 110 ? -0.790 4.363 -19.128 1.00 87.38 110 ARG A CA 1
ATOM 915 C C . ARG A 1 110 ? -1.772 3.192 -19.071 1.00 87.38 110 ARG A C 1
ATOM 917 O O . ARG A 1 110 ? -2.613 3.155 -18.178 1.00 87.38 110 ARG A O 1
ATOM 924 N N . GLU A 1 111 ? -1.644 2.249 -20.003 1.00 87.75 111 GLU A N 1
ATOM 925 C CA . GLU A 1 111 ? -2.489 1.050 -20.076 1.00 87.75 111 GLU A CA 1
ATOM 926 C C . GLU A 1 111 ? -2.299 0.135 -18.854 1.00 87.75 111 GLU A C 1
ATOM 928 O O . GLU A 1 111 ? -3.273 -0.420 -18.354 1.00 87.75 111 GLU A O 1
ATOM 933 N N . VAL A 1 112 ? -1.074 0.021 -18.327 1.00 87.62 112 VAL A N 1
ATOM 934 C CA . VAL A 1 112 ? -0.770 -0.839 -17.167 1.00 87.62 112 VAL A CA 1
ATOM 935 C C . VAL A 1 112 ? -0.971 -0.121 -15.825 1.00 87.62 112 VAL A C 1
ATOM 937 O O . VAL A 1 112 ? -1.349 -0.761 -14.845 1.00 87.62 112 VAL A O 1
ATOM 940 N N . PHE A 1 113 ? -0.771 1.200 -15.755 1.00 90.38 113 PHE A N 1
ATOM 941 C CA . PHE A 1 113 ? -0.810 1.957 -14.497 1.00 90.38 113 PHE A CA 1
ATOM 942 C C . PHE A 1 113 ? -2.175 1.886 -13.807 1.00 90.38 113 PHE A C 1
ATOM 944 O O . PHE A 1 113 ? -2.244 1.625 -12.607 1.00 90.38 113 PHE A O 1
ATOM 951 N N . VAL A 1 114 ? -3.265 2.095 -14.552 1.00 89.62 114 VAL A N 1
ATOM 952 C CA . VAL A 1 114 ? -4.617 2.134 -13.970 1.00 89.62 114 VAL A CA 1
ATOM 953 C C . VAL A 1 114 ? -5.023 0.770 -13.389 1.00 89.62 114 VAL A C 1
ATOM 955 O O . VAL A 1 114 ? -5.394 0.733 -12.213 1.00 89.62 114 VAL A O 1
ATOM 958 N N . PRO A 1 115 ? -4.898 -0.359 -14.119 1.00 90.19 115 PRO A N 1
ATOM 959 C CA . PRO A 1 115 ? -5.134 -1.681 -13.542 1.00 90.19 115 PRO A CA 1
ATOM 960 C C . PRO A 1 115 ? -4.216 -1.996 -12.356 1.00 90.19 115 PRO A C 1
ATOM 962 O O . PRO A 1 115 ? -4.693 -2.482 -11.333 1.00 90.19 115 PRO A O 1
ATOM 965 N N . ALA A 1 116 ? -2.916 -1.692 -12.455 1.00 89.19 116 ALA A N 1
ATOM 966 C CA . ALA A 1 116 ? -1.952 -1.944 -11.384 1.00 89.19 116 ALA A CA 1
ATOM 967 C C . ALA A 1 116 ? -2.327 -1.209 -10.088 1.00 89.19 116 ALA A C 1
ATOM 969 O O . ALA A 1 116 ? -2.362 -1.811 -9.013 1.00 89.19 116 ALA A O 1
ATOM 970 N N . GLN A 1 117 ? -2.664 0.078 -10.203 1.00 90.75 117 GLN A N 1
ATOM 971 C CA . GLN A 1 117 ? -3.124 0.899 -9.089 1.00 90.75 117 GLN A CA 1
ATOM 972 C C . GLN A 1 117 ? -4.430 0.354 -8.503 1.00 90.75 117 GLN A C 1
ATOM 974 O O . GLN A 1 117 ? -4.565 0.278 -7.283 1.00 90.75 117 GLN A O 1
ATOM 979 N N . PHE A 1 118 ? -5.379 -0.056 -9.347 1.00 91.62 118 PHE A N 1
ATOM 980 C CA . PHE A 1 118 ? -6.642 -0.634 -8.894 1.00 91.62 118 PHE A CA 1
ATOM 981 C C . PHE A 1 118 ? -6.424 -1.914 -8.077 1.00 91.62 118 PHE A C 1
ATOM 983 O O . PHE A 1 118 ? -6.938 -2.022 -6.964 1.00 91.62 118 PHE A O 1
ATOM 990 N N . PHE A 1 119 ? -5.612 -2.853 -8.575 1.00 88.69 119 PHE A N 1
ATOM 991 C CA . PHE A 1 119 ? -5.289 -4.077 -7.838 1.00 88.69 119 PHE A CA 1
ATOM 992 C C . PHE A 1 119 ? -4.572 -3.779 -6.522 1.00 88.69 119 PHE A C 1
ATOM 994 O O . PHE A 1 119 ? -4.945 -4.332 -5.488 1.00 88.69 119 PHE A O 1
ATOM 1001 N N . ALA A 1 120 ? -3.586 -2.878 -6.529 1.00 89.00 120 ALA A N 1
ATOM 1002 C CA . ALA A 1 120 ? -2.875 -2.494 -5.314 1.00 89.00 120 ALA A CA 1
ATOM 1003 C C . ALA A 1 120 ? -3.831 -1.910 -4.259 1.00 89.00 120 ALA A C 1
ATOM 1005 O O . ALA A 1 120 ? -3.795 -2.316 -3.097 1.00 89.00 120 ALA A O 1
ATOM 1006 N N . LEU A 1 121 ? -4.740 -1.021 -4.669 1.00 89.69 121 LEU A N 1
ATOM 1007 C CA . LEU A 1 121 ? -5.757 -0.455 -3.784 1.00 89.69 121 LEU A CA 1
ATOM 1008 C C . LEU A 1 121 ? -6.754 -1.501 -3.282 1.00 89.69 121 LEU A C 1
ATOM 1010 O O . LEU A 1 121 ? -7.125 -1.449 -2.114 1.00 89.69 121 LEU A O 1
ATOM 1014 N N . ALA A 1 122 ? -7.152 -2.468 -4.111 1.00 91.25 122 ALA A N 1
ATOM 1015 C CA . ALA A 1 122 ? -8.034 -3.555 -3.692 1.00 91.25 122 ALA A CA 1
ATOM 1016 C C . ALA A 1 122 ? -7.384 -4.427 -2.602 1.00 91.25 122 ALA A C 1
ATOM 1018 O O . ALA A 1 122 ? -8.006 -4.694 -1.572 1.00 91.25 122 ALA A O 1
ATOM 1019 N N . PHE A 1 123 ? -6.111 -4.804 -2.772 1.00 86.75 123 PHE A N 1
ATOM 1020 C CA . PHE A 1 123 ? -5.356 -5.534 -1.744 1.00 86.75 123 PHE A CA 1
ATOM 1021 C C . PHE A 1 123 ? -5.244 -4.738 -0.441 1.00 86.75 123 PHE A C 1
ATOM 1023 O O . PHE A 1 123 ? -5.465 -5.272 0.648 1.00 86.75 123 PHE A O 1
ATOM 1030 N N . ILE A 1 124 ? -4.937 -3.447 -0.551 1.00 87.50 124 ILE A N 1
ATOM 1031 C CA . ILE A 1 124 ? -4.851 -2.548 0.597 1.00 87.50 124 ILE A CA 1
ATOM 1032 C C . ILE A 1 124 ? -6.213 -2.415 1.294 1.00 87.50 124 ILE A C 1
ATOM 1034 O O . ILE A 1 124 ? -6.270 -2.462 2.521 1.00 87.50 124 ILE A O 1
ATOM 1038 N N . ALA A 1 125 ? -7.312 -2.295 0.550 1.00 89.62 125 ALA A N 1
ATOM 1039 C CA . ALA A 1 125 ? -8.656 -2.176 1.108 1.00 89.62 125 ALA A CA 1
ATOM 1040 C C . ALA A 1 125 ? -9.047 -3.409 1.935 1.00 89.62 125 ALA A C 1
ATOM 1042 O O . ALA A 1 125 ? -9.600 -3.255 3.023 1.00 89.62 125 ALA A O 1
ATOM 1043 N N . ILE A 1 126 ? -8.697 -4.616 1.476 1.00 90.06 126 ILE A N 1
ATOM 1044 C CA . ILE A 1 126 ? -8.899 -5.857 2.242 1.00 90.06 126 ILE A CA 1
ATOM 1045 C C . ILE A 1 126 ? -8.128 -5.798 3.568 1.00 90.06 126 ILE A C 1
ATOM 1047 O O . ILE A 1 126 ? -8.691 -6.083 4.626 1.00 90.06 126 ILE A O 1
ATOM 1051 N N . TYR A 1 127 ? -6.858 -5.380 3.533 1.00 84.94 127 TYR A N 1
ATOM 1052 C CA . TYR A 1 127 ? -6.025 -5.246 4.732 1.00 84.94 127 TYR A CA 1
ATOM 1053 C C . TYR A 1 127 ? -6.582 -4.211 5.725 1.00 84.94 127 TYR A C 1
ATOM 1055 O O . TYR A 1 127 ? -6.689 -4.484 6.922 1.00 84.94 127 TYR A O 1
ATOM 1063 N N . VAL A 1 128 ? -6.977 -3.033 5.234 1.00 85.94 128 VAL A N 1
ATOM 1064 C CA . VAL A 1 128 ? -7.572 -1.971 6.061 1.00 85.94 128 VAL A CA 1
ATOM 1065 C C . VAL A 1 128 ? -8.900 -2.424 6.652 1.00 85.94 128 VAL A C 1
ATOM 1067 O O . VAL A 1 128 ? -9.123 -2.241 7.846 1.00 85.94 128 VAL A O 1
ATOM 1070 N N . GLY A 1 129 ? -9.756 -3.057 5.846 1.00 88.31 129 GLY A N 1
ATOM 1071 C CA . GLY A 1 129 ? -11.035 -3.597 6.292 1.00 88.31 129 GLY A CA 1
ATOM 1072 C C . GLY A 1 129 ? -10.856 -4.604 7.424 1.00 88.31 129 GLY A C 1
ATOM 1073 O O . GLY A 1 129 ? -11.487 -4.466 8.469 1.00 88.31 129 GLY A O 1
ATOM 1074 N N . TYR A 1 130 ? -9.934 -5.558 7.268 1.00 87.88 130 TYR A N 1
ATOM 1075 C CA . TYR A 1 130 ? -9.610 -6.525 8.318 1.00 87.88 130 TYR A CA 1
ATOM 1076 C C . TYR A 1 130 ? -9.203 -5.843 9.637 1.00 87.88 130 TYR A C 1
ATOM 1078 O O . TYR A 1 130 ? -9.749 -6.155 10.698 1.00 87.88 130 TYR A O 1
ATOM 1086 N N . ASN A 1 131 ? -8.293 -4.865 9.578 1.00 82.56 131 ASN A N 1
ATOM 1087 C CA . ASN A 1 131 ? -7.834 -4.141 10.768 1.00 82.56 131 ASN A CA 1
ATOM 1088 C C . ASN A 1 131 ? -8.936 -3.298 11.418 1.00 82.56 131 ASN A C 1
ATOM 1090 O O . ASN A 1 131 ? -9.011 -3.226 12.650 1.00 82.56 131 ASN A O 1
ATOM 1094 N N . PHE A 1 132 ? -9.800 -2.688 10.605 1.00 86.19 132 PHE A N 1
ATOM 1095 C CA . PHE A 1 132 ? -10.951 -1.931 11.076 1.00 86.19 132 PHE A CA 1
ATOM 1096 C C . PHE A 1 132 ? -11.926 -2.831 11.839 1.00 86.19 132 PHE A C 1
ATOM 1098 O O . PHE A 1 132 ? -12.232 -2.546 12.996 1.00 86.19 132 PHE A O 1
ATOM 1105 N N . PHE A 1 133 ? -12.360 -3.946 11.241 1.00 88.19 133 PHE A N 1
ATOM 1106 C CA . PHE A 1 133 ? -13.303 -4.867 11.884 1.00 88.19 133 PHE A CA 1
ATOM 1107 C C . PHE A 1 133 ? -12.739 -5.467 13.172 1.00 88.19 133 PHE A C 1
ATOM 1109 O O . PHE A 1 133 ? -13.463 -5.593 14.159 1.00 88.19 133 PHE A O 1
ATOM 1116 N N . ASN A 1 134 ? -11.444 -5.790 13.194 1.00 87.06 134 ASN A N 1
ATOM 1117 C CA . ASN A 1 134 ? -10.802 -6.313 14.395 1.00 87.06 134 ASN A CA 1
ATOM 1118 C C . ASN A 1 134 ? -10.760 -5.266 15.522 1.00 87.06 134 ASN A C 1
ATOM 1120 O O . ASN A 1 134 ? -11.090 -5.568 16.668 1.00 87.06 134 ASN A O 1
ATOM 1124 N N . SER A 1 135 ? -10.419 -4.018 15.190 1.00 83.56 135 SER A N 1
ATOM 1125 C CA . SER A 1 135 ? -10.445 -2.904 16.148 1.00 83.56 135 SER A CA 1
ATOM 1126 C C . SER A 1 135 ? -11.857 -2.649 16.673 1.00 83.56 135 SER A C 1
ATOM 1128 O O . SER A 1 135 ? -12.053 -2.520 17.877 1.00 83.56 135 SER A O 1
ATOM 1130 N N . TRP A 1 136 ? -12.847 -2.648 15.781 1.00 85.50 136 TRP A N 1
ATOM 1131 C CA . TRP A 1 136 ? -14.243 -2.417 16.131 1.00 85.50 136 TRP A CA 1
ATOM 1132 C C . TRP A 1 136 ? -14.797 -3.494 17.069 1.00 85.50 136 TRP A C 1
ATOM 1134 O O . TRP A 1 136 ? -15.399 -3.166 18.091 1.00 85.50 136 TRP A O 1
ATOM 1144 N N . LYS A 1 137 ? -14.524 -4.775 16.785 1.00 89.44 137 LYS A N 1
ATOM 1145 C CA . LYS A 1 137 ? -14.893 -5.890 17.668 1.00 89.44 137 LYS A CA 1
ATOM 1146 C C . LYS A 1 137 ? -14.317 -5.711 19.075 1.00 89.44 137 LYS A C 1
ATOM 1148 O O . LYS A 1 137 ? -15.030 -5.905 20.055 1.00 89.44 137 LYS A O 1
ATOM 1153 N N . ASN A 1 138 ? -13.046 -5.325 19.179 1.00 86.94 138 ASN A N 1
ATOM 1154 C CA . ASN A 1 138 ? -12.396 -5.124 20.474 1.00 86.94 138 ASN A CA 1
ATOM 1155 C C . ASN A 1 138 ? -13.029 -3.970 21.262 1.00 86.94 138 ASN A C 1
ATOM 1157 O O . ASN A 1 138 ? -13.241 -4.106 22.463 1.00 86.94 138 ASN A O 1
ATOM 1161 N N . SER A 1 139 ? -13.405 -2.877 20.592 1.00 85.31 139 SER A N 1
ATOM 1162 C CA . SER A 1 139 ? -14.115 -1.768 21.239 1.00 85.31 139 SER A CA 1
ATOM 1163 C C . SER A 1 139 ? -15.490 -2.172 21.774 1.00 85.31 139 SER A C 1
ATOM 1165 O O . SER A 1 139 ? -15.878 -1.723 22.848 1.00 85.31 139 SER A O 1
ATOM 1167 N N . LEU A 1 140 ? -16.227 -3.033 21.063 1.00 88.12 140 LEU A N 1
ATOM 1168 C CA . LEU A 1 140 ? -17.523 -3.532 21.542 1.00 88.12 140 LEU A CA 1
ATOM 1169 C C . LEU A 1 140 ? -17.371 -4.370 22.819 1.00 88.12 140 LEU A C 1
ATOM 1171 O O . LEU A 1 140 ? -18.101 -4.148 23.784 1.00 88.12 140 LEU A O 1
ATOM 1175 N N . LEU A 1 141 ? -16.383 -5.269 22.848 1.00 90.75 141 LEU A N 1
ATOM 1176 C CA . LEU A 1 141 ? -16.070 -6.079 24.030 1.00 90.75 141 LEU A CA 1
ATOM 1177 C C . LEU A 1 141 ? -15.694 -5.217 25.241 1.00 90.75 141 LEU A C 1
ATOM 1179 O O . LEU A 1 141 ? -16.086 -5.508 26.370 1.00 90.75 141 LEU A O 1
ATOM 1183 N N . GLU A 1 142 ? -14.943 -4.141 25.013 1.00 88.00 142 GLU A N 1
ATOM 1184 C CA . GLU A 1 142 ? -14.566 -3.203 26.066 1.00 88.00 142 GLU A CA 1
ATOM 1185 C C . GLU A 1 142 ? -15.796 -2.484 26.642 1.00 88.00 142 GLU A C 1
ATOM 1187 O O . GLU A 1 142 ? -15.967 -2.435 27.860 1.00 88.00 142 GLU A O 1
ATOM 1192 N N . VAL A 1 143 ? -16.715 -2.022 25.787 1.00 89.38 143 VAL A N 1
ATOM 1193 C CA . VAL A 1 143 ? -17.977 -1.394 26.215 1.00 89.38 143 VAL A CA 1
ATOM 1194 C C . VAL A 1 143 ? -18.856 -2.358 27.019 1.00 89.38 143 VAL A C 1
ATOM 1196 O O . VAL A 1 143 ? -19.422 -1.961 28.039 1.00 89.38 143 VAL A O 1
ATOM 1199 N N . GLU A 1 144 ? -18.977 -3.619 26.602 1.00 91.56 144 GLU A N 1
ATOM 1200 C CA . GLU A 1 144 ? -19.736 -4.636 27.346 1.00 91.56 144 GLU A CA 1
ATOM 1201 C C . GLU A 1 144 ? -19.134 -4.913 28.726 1.00 91.56 144 GLU A C 1
ATOM 1203 O O . GLU A 1 144 ? -19.856 -4.978 29.728 1.00 91.56 144 GLU A O 1
ATOM 1208 N N . LYS A 1 145 ? -17.802 -5.004 28.801 1.00 92.56 145 LYS A N 1
ATOM 1209 C CA . LYS A 1 145 ? -17.085 -5.165 30.067 1.00 92.56 145 LYS A CA 1
ATOM 1210 C C . LYS A 1 145 ? -17.351 -3.989 31.008 1.00 92.56 145 LYS A C 1
ATOM 1212 O O . LYS A 1 145 ? -17.681 -4.212 32.171 1.00 92.56 145 LYS A O 1
ATOM 1217 N N . TYR A 1 146 ? -17.286 -2.755 30.506 1.00 91.75 146 TYR A N 1
ATOM 1218 C CA . TYR A 1 146 ? -17.596 -1.558 31.292 1.00 91.75 146 TYR A CA 1
ATOM 1219 C C . TYR A 1 146 ? -19.046 -1.534 31.795 1.00 91.75 146 TYR A C 1
ATOM 1221 O O . TYR A 1 146 ? -19.283 -1.201 32.957 1.00 91.75 146 TYR A O 1
ATOM 1229 N N . LYS A 1 147 ? -20.024 -1.924 30.965 1.00 93.62 147 LYS A N 1
ATOM 1230 C CA . LYS A 1 147 ? -21.435 -2.017 31.386 1.00 93.62 147 LYS A CA 1
ATOM 1231 C C . LYS A 1 147 ? -21.636 -3.041 32.501 1.00 93.62 147 LYS A C 1
ATOM 1233 O O . LYS A 1 147 ? -22.338 -2.749 33.466 1.00 93.62 147 LYS A O 1
ATOM 1238 N N . THR A 1 148 ? -20.994 -4.202 32.387 1.00 93.94 148 THR A N 1
ATOM 1239 C CA . THR A 1 148 ? -21.069 -5.271 33.395 1.00 93.94 148 THR A CA 1
ATOM 1240 C C . THR A 1 148 ? -20.487 -4.802 34.727 1.00 93.94 148 THR A C 1
ATOM 1242 O O . THR A 1 148 ? -21.158 -4.879 35.751 1.00 93.94 148 THR A O 1
ATOM 1245 N N . GLN A 1 149 ? -19.294 -4.202 34.701 1.00 93.25 149 GLN A N 1
ATOM 1246 C CA . GLN A 1 149 ? -18.647 -3.655 35.898 1.00 93.25 149 GLN A CA 1
ATOM 1247 C C . GLN A 1 149 ? -19.467 -2.536 36.552 1.00 93.25 149 GLN A C 1
ATOM 1249 O O . GLN A 1 149 ? -19.568 -2.468 37.775 1.00 93.25 149 GLN A O 1
ATOM 1254 N N . SER A 1 150 ? -20.080 -1.658 35.752 1.00 93.75 150 SER A N 1
ATOM 1255 C CA . SER A 1 150 ? -20.945 -0.597 36.273 1.00 93.75 150 SER A CA 1
ATOM 1256 C C . SER A 1 150 ? -22.201 -1.160 36.947 1.00 93.75 150 SER A C 1
ATOM 1258 O O . SER A 1 150 ? -22.563 -0.700 38.030 1.00 93.75 150 SER A O 1
ATOM 1260 N N . ALA A 1 151 ? -22.831 -2.182 36.357 1.00 93.25 151 ALA A N 1
ATOM 1261 C CA . ALA A 1 151 ? -23.992 -2.853 36.937 1.00 93.25 151 ALA A CA 1
ATOM 1262 C C . ALA A 1 151 ? -23.645 -3.591 38.243 1.00 93.25 151 ALA A C 1
ATOM 1264 O O . ALA A 1 151 ? -24.378 -3.480 39.225 1.00 93.25 151 ALA A O 1
ATOM 1265 N N . GLU A 1 152 ? -22.505 -4.287 38.290 1.00 94.44 152 GLU A N 1
ATOM 1266 C CA . GLU A 1 152 ? -21.997 -4.936 39.506 1.00 94.44 152 GLU A CA 1
ATOM 1267 C C . GLU A 1 152 ? -21.725 -3.921 40.624 1.00 94.44 152 GLU A C 1
ATOM 1269 O O . GLU A 1 152 ? -22.121 -4.143 41.768 1.00 94.44 152 GLU A O 1
ATOM 1274 N N . ALA A 1 153 ? -21.124 -2.773 40.296 1.00 92.75 153 ALA A N 1
ATOM 1275 C CA . ALA A 1 153 ? -20.862 -1.710 41.264 1.00 92.75 153 ALA A CA 1
ATOM 1276 C C . ALA A 1 153 ? -22.160 -1.097 41.822 1.00 92.75 153 ALA A C 1
ATOM 1278 O O . ALA A 1 153 ? -22.261 -0.839 43.023 1.00 92.75 153 ALA A O 1
ATOM 1279 N N . GLN A 1 154 ? -23.175 -0.894 40.974 1.00 92.75 154 GLN A N 1
ATOM 1280 C CA . GLN A 1 154 ? -24.498 -0.428 41.407 1.00 92.75 154 GLN A CA 1
ATOM 1281 C C . GLN A 1 154 ? -25.188 -1.452 42.314 1.00 92.75 154 GLN A C 1
ATOM 1283 O O . GLN A 1 154 ? -25.710 -1.082 43.364 1.00 92.75 154 GLN A O 1
ATOM 1288 N N . LEU A 1 155 ? -25.140 -2.739 41.956 1.00 94.62 155 LEU A N 1
ATOM 1289 C CA . LEU A 1 155 ? -25.673 -3.825 42.779 1.00 94.62 155 LEU A CA 1
ATOM 1290 C C . LEU A 1 155 ? -24.983 -3.880 44.149 1.00 94.62 155 LEU A C 1
ATOM 1292 O O . LEU A 1 155 ? -25.644 -4.063 45.167 1.00 94.62 155 LEU A O 1
ATOM 1296 N N . GLN A 1 156 ? -23.660 -3.726 44.189 1.00 91.94 156 GLN A N 1
ATOM 1297 C CA . GLN A 1 156 ? -22.903 -3.737 45.437 1.00 91.94 156 GLN A CA 1
ATOM 1298 C C . GLN A 1 156 ? -23.249 -2.535 46.324 1.00 91.94 156 GLN A C 1
ATOM 1300 O O . GLN A 1 156 ? -23.411 -2.708 47.528 1.00 91.94 156 GLN A O 1
ATOM 1305 N N . ASN A 1 157 ? -23.439 -1.346 45.744 1.00 92.81 157 ASN A N 1
ATOM 1306 C CA . ASN A 1 157 ? -23.937 -0.185 46.486 1.00 92.81 157 ASN A CA 1
ATOM 1307 C C . ASN A 1 157 ? -25.339 -0.425 47.058 1.00 92.81 157 ASN A C 1
ATOM 1309 O O . ASN A 1 157 ? -25.562 -0.127 48.225 1.00 92.81 157 ASN A O 1
ATOM 1313 N N . LEU A 1 158 ? -26.254 -1.011 46.277 1.00 92.88 158 LEU A N 1
ATOM 1314 C CA . LEU A 1 158 ? -27.605 -1.353 46.741 1.00 92.88 158 LEU A CA 1
ATOM 1315 C C . LEU A 1 158 ? -27.607 -2.394 47.866 1.00 92.88 158 LEU A C 1
ATOM 1317 O O . LEU A 1 158 ? -28.502 -2.378 48.697 1.00 92.88 158 LEU A O 1
ATOM 1321 N N . LYS A 1 159 ? -26.626 -3.303 47.900 1.00 89.88 159 LYS A N 1
ATOM 1322 C CA . LYS A 1 159 ? -26.467 -4.278 48.992 1.00 89.88 159 LYS A CA 1
ATOM 1323 C C . LYS A 1 159 ? -25.872 -3.679 50.268 1.00 89.88 159 LYS A C 1
ATOM 1325 O O . LYS A 1 159 ? -25.996 -4.293 51.321 1.00 89.88 159 LYS A O 1
ATOM 1330 N N . ASN A 1 160 ? -25.175 -2.551 50.153 1.00 89.00 160 ASN A N 1
ATOM 1331 C CA . ASN A 1 160 ? -24.493 -1.886 51.263 1.00 89.00 160 ASN A CA 1
ATOM 1332 C C . ASN A 1 160 ? -25.321 -0.740 51.880 1.00 89.00 160 ASN A C 1
ATOM 1334 O O . ASN A 1 160 ? -24.862 -0.138 52.852 1.00 89.00 160 ASN A O 1
ATOM 1338 N N . GLN A 1 161 ? -26.486 -0.421 51.303 1.00 70.19 161 GLN A N 1
ATOM 1339 C CA . GLN A 1 161 ? -27.516 0.455 51.877 1.00 70.19 161 GLN A CA 1
ATOM 1340 C C . GLN A 1 161 ? -28.503 -0.366 52.705 1.00 70.19 161 GLN A C 1
ATOM 1342 O O . GLN A 1 161 ? -28.947 0.165 53.746 1.00 70.19 161 GLN A O 1
#